Protein AF-A0AAU4EF88-F1 (afdb_monomer_lite)

Radius of gyration: 15.87 Å; chains: 1; bounding box: 43×28×47 Å

Sequence (102 aa):
MSELERMAEERRLRREHTPEAPAGQQWGTCVSVQAAGDRRRRFARVLLASGLVITAYLPLNVAAPAVDAPVLVQTRAIGDKGGDSVAVVNDQKPPGGEIVAS

Foldseek 3Di:
DDPVVVVVVVVVVVVVQAFDAPPQKFKWFFADKDAPDVNQKIWTFTQTLVRDTAIETEDSPDDDDDGRAMWMWHFDPPPDDDDGRYTYTDPDDGPDDRNDRD

Secondary structure (DSSP, 8-state):
--HHHHHHHHHHHHHHHSPPPPTT-EEEEEEEEEEETTTTEEEEEEEETTS-EEEEEEPTTSPPPPTT-EEEEEE---TT--S---EEEE-PPPSSS-----

pLDDT: mean 71.12, std 14.3, range [38.59, 91.0]

Structure (mmCIF, N/CA/C/O backbone):
data_AF-A0AAU4EF88-F1
#
_entry.id   AF-A0AAU4EF88-F1
#
loop_
_atom_site.group_PDB
_atom_site.id
_atom_site.type_symbol
_atom_site.label_atom_id
_atom_site.label_alt_id
_atom_site.label_comp_id
_atom_site.label_asym_id
_atom_site.label_entity_id
_atom_site.label_seq_id
_atom_site.pdbx_PDB_ins_code
_atom_site.Cartn_x
_atom_site.Cartn_y
_atom_site.Cartn_z
_atom_site.occupancy
_atom_site.B_iso_or_equiv
_atom_site.auth_seq_id
_atom_site.auth_comp_id
_atom_site.auth_asym_id
_atom_site.auth_atom_id
_atom_site.pdbx_PDB_model_num
ATOM 1 N N . MET A 1 1 ? -24.777 -2.831 29.796 1.00 57.41 1 MET A N 1
ATOM 2 C CA . MET A 1 1 ? -24.050 -2.123 28.727 1.00 57.41 1 MET A CA 1
ATOM 3 C C . MET A 1 1 ? -25.026 -1.801 27.619 1.00 57.41 1 MET A C 1
ATOM 5 O O . MET A 1 1 ? -25.680 -2.707 27.113 1.00 57.41 1 MET A O 1
ATOM 9 N N . SER A 1 2 ? -25.174 -0.520 27.319 1.00 81.06 2 SER A N 1
ATOM 10 C CA . SER A 1 2 ? -26.003 0.015 26.241 1.00 81.06 2 SER A CA 1
ATOM 11 C C . SER A 1 2 ? -25.309 -0.128 24.878 1.00 81.06 2 SER A C 1
ATOM 13 O O . SER A 1 2 ? -24.087 -0.264 24.802 1.00 81.06 2 SER A O 1
ATOM 15 N N . GLU A 1 3 ? -26.069 -0.075 23.780 1.00 79.12 3 GLU A N 1
ATOM 16 C CA . GLU A 1 3 ? -25.499 -0.102 22.420 1.00 79.12 3 GLU A CA 1
ATOM 17 C C . GLU A 1 3 ? -24.554 1.080 22.152 1.00 79.12 3 GLU A C 1
ATOM 19 O O . GLU A 1 3 ? -23.554 0.926 21.455 1.00 79.12 3 GLU A O 1
ATOM 24 N N . LEU A 1 4 ? -24.821 2.236 22.768 1.00 76.75 4 LEU A N 1
ATOM 25 C CA . LEU A 1 4 ? -23.961 3.421 22.709 1.00 76.75 4 LEU A CA 1
ATOM 26 C C . LEU A 1 4 ? -22.593 3.181 23.354 1.00 76.75 4 LEU A C 1
ATOM 28 O O . LEU A 1 4 ? -21.574 3.562 22.781 1.00 76.75 4 LEU A O 1
ATOM 32 N N . GLU A 1 5 ? -22.560 2.512 24.507 1.00 78.44 5 GLU A N 1
ATOM 33 C CA . GLU A 1 5 ? -21.309 2.122 25.169 1.00 78.44 5 GLU A CA 1
ATOM 34 C C . GLU A 1 5 ? -20.545 1.090 24.333 1.00 78.44 5 GLU A C 1
ATOM 36 O O . GLU A 1 5 ? -19.332 1.205 24.186 1.00 78.44 5 GLU A O 1
ATOM 41 N N . ARG A 1 6 ? -21.245 0.142 23.693 1.00 76.50 6 ARG A N 1
ATOM 42 C CA . ARG A 1 6 ? -20.614 -0.845 22.800 1.00 76.50 6 ARG A CA 1
ATOM 43 C C . ARG A 1 6 ? -19.996 -0.194 21.559 1.00 76.50 6 ARG A C 1
ATOM 45 O O . ARG A 1 6 ? -18.878 -0.534 21.189 1.00 76.50 6 ARG A O 1
ATOM 52 N N . MET A 1 7 ? -20.685 0.773 20.949 1.00 71.69 7 MET A N 1
ATOM 53 C CA . MET A 1 7 ? -20.152 1.537 19.812 1.00 71.69 7 MET A CA 1
ATOM 54 C C . MET A 1 7 ? -18.989 2.452 20.215 1.00 71.69 7 MET A C 1
ATOM 56 O O . MET A 1 7 ? -18.063 2.656 19.428 1.00 71.69 7 MET A O 1
ATOM 60 N N . ALA A 1 8 ? -19.026 3.025 21.420 1.00 74.00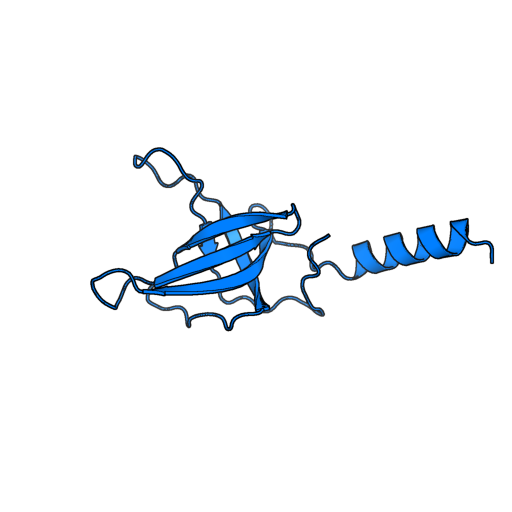 8 ALA A N 1
ATOM 61 C CA . ALA A 1 8 ? -17.923 3.821 21.949 1.00 74.00 8 ALA A CA 1
ATOM 62 C C . ALA A 1 8 ? -16.684 2.952 22.215 1.00 74.00 8 ALA A C 1
ATOM 64 O O . ALA A 1 8 ? -15.586 3.343 21.820 1.00 74.00 8 ALA A O 1
ATOM 65 N N . GLU A 1 9 ? -16.866 1.762 22.790 1.00 71.62 9 GLU A N 1
ATOM 66 C CA . GLU A 1 9 ? -15.787 0.803 23.049 1.00 71.62 9 GLU A CA 1
ATOM 67 C C . GLU A 1 9 ? -15.202 0.252 21.739 1.00 71.62 9 GLU A C 1
ATOM 69 O O . GLU A 1 9 ? -13.986 0.227 21.576 1.00 71.62 9 GLU A O 1
ATOM 74 N N . GLU A 1 10 ? -16.036 -0.074 20.743 1.00 61.50 10 GLU A N 1
ATOM 75 C CA . GLU A 1 10 ? -15.568 -0.470 19.404 1.00 61.50 10 GLU A CA 1
ATOM 76 C C . GLU A 1 10 ? -14.752 0.642 18.725 1.00 61.50 10 GLU A C 1
ATOM 78 O O . GLU A 1 10 ? -13.718 0.370 18.113 1.00 61.50 10 GLU A O 1
ATOM 83 N N . ARG A 1 11 ? -15.169 1.911 18.846 1.00 60.59 11 ARG A N 1
ATOM 84 C CA . ARG A 1 11 ? -14.386 3.054 18.339 1.00 60.59 11 ARG A CA 1
ATOM 85 C C . ARG A 1 11 ? -13.076 3.236 19.101 1.00 60.59 11 ARG A C 1
ATOM 87 O O . ARG A 1 11 ? -12.086 3.641 18.492 1.00 60.59 11 ARG A O 1
ATOM 94 N N . ARG A 1 12 ? -13.065 2.954 20.406 1.00 60.94 12 ARG A N 1
ATOM 95 C CA . ARG A 1 12 ? -11.864 3.038 21.243 1.00 60.94 12 ARG A CA 1
ATOM 96 C C . ARG A 1 12 ? -10.860 1.955 20.868 1.00 60.94 12 ARG A C 1
ATOM 98 O O . ARG A 1 12 ? -9.724 2.289 20.558 1.00 60.94 12 ARG A O 1
ATOM 105 N N . LEU A 1 13 ? -11.309 0.708 20.747 1.00 60.81 13 LEU A N 1
ATOM 106 C CA . LEU A 1 13 ? -10.490 -0.427 20.316 1.00 60.81 13 LEU A CA 1
ATOM 107 C C . LEU A 1 13 ? -9.915 -0.219 18.910 1.00 60.81 13 LEU A C 1
ATOM 109 O O . LEU A 1 13 ? -8.738 -0.472 18.684 1.00 60.81 13 LEU A O 1
ATOM 113 N N . ARG A 1 14 ? -10.698 0.322 17.966 1.00 57.59 14 ARG A N 1
ATOM 114 C CA . ARG A 1 14 ? -10.188 0.662 16.622 1.00 57.59 14 ARG A CA 1
ATOM 115 C C . ARG A 1 14 ? -9.090 1.730 16.658 1.00 57.59 14 ARG A C 1
ATOM 117 O O . ARG A 1 14 ? -8.134 1.637 15.892 1.00 57.59 14 ARG A O 1
ATOM 124 N N . 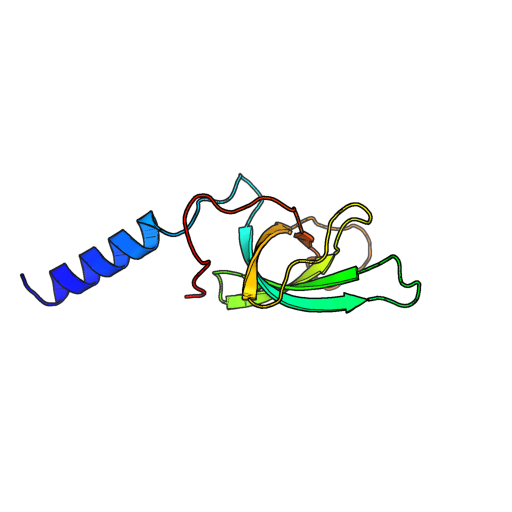ARG A 1 15 ? -9.201 2.728 17.545 1.00 55.03 15 ARG A N 1
ATOM 125 C CA . ARG A 1 15 ? -8.142 3.732 17.753 1.00 55.03 15 ARG A CA 1
ATOM 126 C C . ARG A 1 15 ? -6.910 3.139 18.430 1.00 55.03 15 ARG A C 1
ATOM 128 O O . ARG A 1 15 ? -5.807 3.478 18.031 1.00 55.03 15 ARG A O 1
ATOM 135 N N . GLU A 1 16 ? -7.097 2.258 19.407 1.00 54.09 16 GLU A N 1
ATOM 136 C CA . GLU A 1 16 ? -6.004 1.594 20.129 1.00 54.09 16 GLU A CA 1
ATOM 137 C C . GLU A 1 16 ? -5.237 0.595 19.239 1.00 54.09 16 GLU A C 1
ATOM 139 O O . GLU A 1 16 ? -4.038 0.411 19.422 1.00 54.09 16 GLU A O 1
ATOM 144 N N . HIS A 1 17 ? -5.896 -0.007 18.242 1.00 53.12 17 HIS A N 1
ATOM 145 C CA . HIS A 1 17 ? -5.288 -0.987 17.333 1.00 53.12 17 HIS A CA 1
ATOM 146 C C . HIS A 1 17 ? -4.779 -0.423 16.005 1.00 53.12 17 HIS A C 1
ATOM 148 O O . HIS A 1 17 ? -4.156 -1.163 15.243 1.00 53.12 17 HIS A O 1
ATOM 154 N N . THR A 1 18 ? -5.019 0.855 15.698 1.00 54.16 18 THR A N 1
ATOM 155 C CA . THR A 1 18 ? -4.403 1.458 14.512 1.00 54.16 18 THR A CA 1
ATOM 156 C C . THR A 1 18 ? -2.952 1.773 14.863 1.00 54.16 18 THR A C 1
ATOM 158 O O . THR A 1 18 ? -2.731 2.625 15.725 1.00 54.16 18 THR A O 1
ATOM 161 N N . PRO A 1 19 ? -1.956 1.111 14.246 1.00 61.62 19 PRO A N 1
ATOM 162 C CA . PRO A 1 19 ? -0.566 1.394 14.556 1.00 61.62 19 PRO A CA 1
ATOM 163 C C . PRO A 1 19 ? -0.296 2.878 14.298 1.00 61.62 19 PRO A C 1
ATOM 165 O O . PRO A 1 19 ? -0.642 3.411 13.244 1.00 61.62 19 PRO A O 1
ATOM 168 N N . GLU A 1 20 ? 0.290 3.566 15.273 1.00 64.62 20 GLU A N 1
ATOM 169 C CA . GLU A 1 20 ? 0.637 4.972 15.107 1.00 64.62 20 GLU A CA 1
ATOM 170 C C . GLU A 1 20 ? 1.773 5.069 14.077 1.00 64.62 20 GLU A C 1
ATOM 172 O O . GLU A 1 20 ? 2.759 4.325 14.131 1.00 64.62 20 GLU A O 1
ATOM 177 N N . ALA A 1 21 ? 1.606 5.914 13.061 1.00 65.88 21 ALA A N 1
ATOM 178 C CA . ALA A 1 21 ? 2.639 6.125 12.055 1.00 65.88 21 ALA A CA 1
ATOM 179 C C . ALA A 1 21 ? 3.661 7.152 12.571 1.00 65.88 21 ALA A C 1
ATOM 181 O O . ALA A 1 21 ? 3.264 8.144 13.188 1.00 65.88 21 ALA A O 1
ATOM 182 N N . PRO A 1 22 ? 4.967 6.985 12.291 1.00 73.00 22 PRO A N 1
ATOM 183 C CA . PRO A 1 22 ? 5.954 8.024 12.564 1.00 73.00 22 PRO A CA 1
ATOM 184 C C . PRO A 1 22 ? 5.581 9.353 11.889 1.00 73.00 22 PRO A C 1
ATOM 186 O O . PRO A 1 22 ? 4.970 9.365 10.820 1.00 73.00 22 PRO A O 1
ATOM 189 N N . ALA A 1 23 ? 5.989 10.481 12.478 1.00 72.38 23 ALA A N 1
ATOM 190 C CA . ALA A 1 23 ? 5.661 11.811 11.962 1.00 72.38 23 ALA A CA 1
ATOM 191 C C . ALA A 1 23 ? 6.016 11.968 10.467 1.00 72.38 23 ALA A C 1
ATOM 193 O O . ALA A 1 23 ? 7.139 11.688 10.039 1.00 72.38 23 ALA A O 1
ATOM 194 N N . GLY A 1 24 ? 5.041 12.420 9.671 1.00 74.56 24 GLY A N 1
ATOM 195 C CA . GLY A 1 24 ? 5.176 12.564 8.217 1.00 74.56 24 GLY A CA 1
ATOM 196 C C . GLY A 1 24 ? 5.050 11.257 7.424 1.00 74.56 24 GLY A C 1
ATOM 197 O O . GLY A 1 24 ? 5.332 11.256 6.225 1.00 74.56 24 GLY A O 1
ATOM 198 N N . GLN A 1 25 ? 4.650 10.157 8.065 1.00 82.44 25 GLN A N 1
ATOM 199 C CA . GLN A 1 25 ? 4.365 8.869 7.433 1.00 82.44 25 GLN A CA 1
ATOM 200 C C . GLN A 1 25 ? 2.916 8.460 7.700 1.00 82.44 25 GLN A C 1
ATOM 202 O O . GLN A 1 25 ? 2.262 8.972 8.608 1.00 82.44 25 GLN A O 1
ATOM 207 N N . GLN A 1 26 ? 2.406 7.542 6.891 1.00 82.88 26 GLN A N 1
ATOM 208 C CA . GLN A 1 26 ? 1.050 7.033 7.003 1.00 82.88 26 GLN A CA 1
ATOM 209 C C . GLN A 1 26 ? 1.036 5.535 6.715 1.00 82.88 26 GLN A C 1
ATOM 211 O O . GLN A 1 26 ? 1.716 5.052 5.815 1.00 82.88 26 GLN A O 1
ATOM 216 N N . TRP A 1 27 ? 0.250 4.796 7.485 1.00 84.38 27 TRP A N 1
ATOM 217 C CA . TRP A 1 27 ? -0.019 3.387 7.236 1.00 84.38 27 TRP A CA 1
ATOM 218 C C . TRP A 1 27 ? -1.055 3.227 6.114 1.00 84.38 27 TRP A C 1
ATOM 220 O O . TRP A 1 27 ? -2.030 3.982 6.029 1.00 84.38 27 TRP A O 1
ATOM 230 N N . GLY A 1 28 ? -0.851 2.236 5.252 1.00 87.31 28 GLY A N 1
ATOM 231 C CA . GLY A 1 28 ? -1.816 1.822 4.242 1.00 87.31 28 GLY A CA 1
ATOM 232 C C . GLY A 1 28 ? -1.682 0.347 3.884 1.00 87.31 28 GLY A C 1
ATOM 233 O O . GLY A 1 28 ? -0.766 -0.333 4.335 1.00 87.31 28 GLY A O 1
ATOM 234 N N . THR A 1 29 ? -2.588 -0.147 3.056 1.00 88.50 29 THR A N 1
ATOM 235 C CA . THR A 1 29 ? -2.641 -1.546 2.627 1.00 88.50 29 THR A CA 1
ATOM 236 C C . THR A 1 29 ? -2.197 -1.651 1.175 1.00 88.50 29 THR A C 1
ATOM 238 O O . THR A 1 29 ? -2.679 -0.910 0.314 1.00 88.50 29 THR A O 1
ATOM 241 N N . CYS A 1 30 ? -1.251 -2.541 0.882 1.00 89.19 30 CYS A N 1
ATOM 242 C CA . CYS A 1 30 ? -0.787 -2.762 -0.483 1.00 89.19 30 CYS A CA 1
ATOM 243 C C . CYS A 1 30 ? -1.877 -3.452 -1.312 1.00 89.19 30 CYS A C 1
ATOM 245 O O . CYS A 1 30 ? -2.278 -4.567 -1.014 1.00 89.19 30 CYS A O 1
ATOM 247 N N . VAL A 1 31 ? -2.329 -2.812 -2.385 1.00 91.00 31 VAL A N 1
ATOM 248 C CA . VAL A 1 31 ? -3.383 -3.336 -3.269 1.00 91.00 31 VAL A CA 1
ATOM 249 C C . VAL A 1 31 ? -2.785 -4.046 -4.484 1.00 91.00 31 VAL A C 1
ATOM 251 O O . VAL A 1 31 ? -3.334 -5.018 -4.989 1.00 91.00 31 VAL A O 1
ATOM 254 N N . SER A 1 32 ? -1.659 -3.555 -5.002 1.00 89.94 32 SER A N 1
ATOM 255 C CA . SER A 1 32 ? -0.946 -4.203 -6.111 1.00 89.94 32 SER A CA 1
ATOM 256 C C . SER A 1 32 ? 0.489 -3.708 -6.209 1.00 89.94 32 SER A C 1
ATOM 258 O O . SER A 1 32 ? 0.791 -2.597 -5.775 1.00 89.94 32 SER A O 1
ATOM 260 N N . VAL A 1 33 ? 1.361 -4.509 -6.826 1.00 88.69 33 VAL A N 1
ATOM 261 C CA . VAL A 1 33 ? 2.738 -4.124 -7.157 1.00 88.69 33 VAL A CA 1
ATOM 262 C C . VAL A 1 33 ? 2.961 -4.296 -8.653 1.00 88.69 33 VAL A C 1
ATOM 264 O O . VAL A 1 33 ? 2.676 -5.348 -9.221 1.00 88.69 33 VAL A O 1
ATOM 267 N N . GLN A 1 34 ? 3.486 -3.258 -9.292 1.00 85.94 34 GLN A N 1
ATOM 268 C CA . GLN A 1 34 ? 3.751 -3.213 -10.723 1.00 85.94 34 GLN A CA 1
ATOM 269 C C . GLN A 1 34 ? 5.223 -2.866 -10.970 1.00 85.94 34 GLN A C 1
ATOM 271 O O . GLN A 1 34 ? 5.836 -2.087 -10.239 1.00 85.94 34 GLN A O 1
ATOM 276 N N . ALA A 1 35 ? 5.813 -3.468 -12.002 1.00 80.69 35 ALA A N 1
ATOM 277 C CA . ALA A 1 35 ? 7.159 -3.136 -12.457 1.00 80.69 35 ALA A CA 1
ATOM 278 C C . ALA A 1 35 ? 7.081 -2.128 -13.612 1.00 80.69 35 ALA A C 1
ATOM 280 O O . ALA A 1 35 ? 6.331 -2.330 -14.565 1.00 80.69 35 ALA A O 1
ATOM 281 N N . ALA A 1 36 ? 7.871 -1.057 -13.552 1.00 70.94 36 ALA A N 1
ATOM 282 C CA . ALA A 1 36 ? 8.025 -0.123 -14.661 1.00 70.94 36 ALA A CA 1
ATOM 283 C C . ALA A 1 36 ? 9.169 -0.603 -15.555 1.00 70.94 36 ALA A C 1
ATOM 285 O O . ALA A 1 36 ? 10.293 -0.699 -15.073 1.00 70.94 36 ALA A O 1
ATOM 286 N N . GLY A 1 37 ? 8.881 -0.858 -16.837 1.00 65.06 37 GLY A N 1
ATOM 287 C CA . GLY A 1 37 ? 9.809 -0.894 -17.983 1.00 65.06 37 GLY A CA 1
ATOM 288 C C . GLY A 1 37 ? 11.168 -1.595 -17.813 1.00 65.06 37 GLY A C 1
ATOM 289 O O . GLY A 1 37 ? 11.403 -2.632 -18.424 1.00 65.06 37 GLY A O 1
ATOM 290 N N . ASP A 1 38 ? 12.078 -1.030 -17.013 1.00 66.50 38 ASP A N 1
ATOM 291 C CA . ASP A 1 38 ? 13.463 -1.493 -16.827 1.00 66.50 38 ASP A CA 1
ATOM 292 C C . ASP A 1 38 ? 13.639 -2.651 -15.816 1.00 66.50 38 ASP A C 1
ATOM 294 O O . ASP A 1 38 ? 14.767 -3.039 -15.513 1.00 66.50 38 ASP A O 1
ATOM 298 N N . ARG A 1 39 ? 12.540 -3.228 -15.301 1.00 61.25 39 ARG A N 1
ATOM 299 C CA . ARG A 1 39 ? 12.481 -4.301 -14.274 1.00 61.25 39 ARG A CA 1
ATOM 300 C C . ARG A 1 39 ? 13.103 -3.957 -12.912 1.00 61.25 39 ARG A C 1
ATOM 302 O O . ARG A 1 39 ? 12.890 -4.708 -11.957 1.00 61.25 39 ARG A O 1
ATOM 309 N N . ARG A 1 40 ? 13.838 -2.851 -12.780 1.00 67.00 40 ARG A N 1
ATOM 310 C CA . ARG A 1 40 ? 14.443 -2.408 -11.516 1.00 67.00 40 ARG A CA 1
ATOM 311 C C . ARG A 1 40 ? 13.493 -1.502 -10.755 1.00 67.00 40 ARG A C 1
ATOM 313 O O . ARG A 1 40 ? 13.377 -1.629 -9.541 1.00 67.00 40 ARG A O 1
ATOM 320 N N . ARG A 1 41 ? 12.767 -0.633 -11.456 1.00 70.62 41 ARG A N 1
ATOM 321 C CA . ARG A 1 41 ? 11.781 0.260 -10.833 1.00 70.62 41 ARG A CA 1
ATOM 322 C C . ARG A 1 41 ? 10.461 -0.470 -10.599 1.00 70.62 41 ARG A C 1
ATOM 324 O O . ARG A 1 41 ? 9.852 -0.978 -11.538 1.00 70.62 41 ARG A O 1
ATOM 331 N N . ARG A 1 42 ? 9.999 -0.499 -9.351 1.00 81.00 42 ARG A N 1
ATOM 332 C CA . ARG A 1 42 ? 8.690 -1.042 -8.966 1.00 81.00 42 ARG A CA 1
ATOM 333 C C . ARG A 1 42 ? 7.882 0.028 -8.246 1.00 81.00 42 ARG A C 1
ATOM 335 O O . ARG A 1 42 ? 8.446 0.903 -7.590 1.00 81.00 42 ARG A O 1
ATOM 342 N N . PHE A 1 43 ? 6.570 -0.048 -8.377 1.00 86.69 43 PHE A N 1
ATOM 343 C CA . PHE A 1 43 ? 5.629 0.835 -7.708 1.00 86.69 43 PHE A CA 1
ATOM 344 C C . PHE A 1 43 ? 4.475 0.009 -7.139 1.00 86.69 43 PHE A C 1
ATOM 346 O O . PHE A 1 43 ? 4.037 -0.960 -7.756 1.00 86.69 43 PHE A O 1
ATOM 353 N N . ALA A 1 44 ? 4.022 0.364 -5.942 1.00 88.38 44 ALA A N 1
ATOM 354 C CA . ALA A 1 44 ? 2.874 -0.231 -5.283 1.00 88.38 44 ALA A CA 1
ATOM 355 C C . ALA A 1 44 ? 1.697 0.740 -5.313 1.00 88.38 44 ALA A C 1
ATOM 357 O O . ALA A 1 44 ? 1.858 1.947 -5.132 1.00 88.38 44 ALA A O 1
ATOM 358 N N . ARG A 1 45 ? 0.498 0.202 -5.505 1.00 90.31 45 ARG A N 1
ATOM 359 C CA . ARG A 1 45 ? -0.751 0.904 -5.209 1.00 90.31 45 ARG A CA 1
ATOM 360 C C . ARG A 1 45 ? -1.066 0.665 -3.743 1.00 90.31 45 ARG A C 1
ATOM 362 O O . ARG A 1 45 ? -1.105 -0.488 -3.322 1.00 90.31 45 ARG A O 1
ATOM 369 N N . VAL A 1 46 ? -1.286 1.730 -2.983 1.00 88.12 46 VAL A N 1
ATOM 370 C CA . VAL A 1 46 ? -1.510 1.646 -1.536 1.00 88.12 46 VAL A CA 1
ATOM 371 C C . VAL A 1 46 ? -2.820 2.331 -1.183 1.00 88.12 46 VAL A C 1
ATOM 373 O O . VAL A 1 46 ? -3.007 3.498 -1.521 1.00 88.12 46 VAL A O 1
ATOM 376 N N . LEU A 1 47 ? -3.710 1.605 -0.507 1.00 87.75 47 LEU A N 1
ATOM 377 C CA . LEU A 1 47 ? -4.930 2.136 0.088 1.00 87.75 47 LEU A CA 1
ATOM 378 C C . LEU A 1 47 ? -4.600 2.706 1.467 1.00 87.75 47 LEU A C 1
ATOM 380 O O . LEU A 1 47 ? -4.256 1.968 2.386 1.00 87.75 47 LEU A O 1
ATOM 384 N N . LEU A 1 48 ? -4.681 4.019 1.612 1.00 84.50 48 LEU A N 1
ATOM 385 C CA . LEU A 1 48 ? -4.472 4.692 2.888 1.00 84.50 48 LEU A CA 1
ATOM 386 C C . LEU A 1 48 ? -5.692 4.531 3.796 1.00 84.50 48 LEU A C 1
ATOM 388 O O . LEU A 1 48 ? -6.814 4.379 3.316 1.00 84.50 48 LEU A O 1
ATOM 392 N N . ALA A 1 49 ? -5.496 4.688 5.108 1.00 76.50 49 ALA A N 1
ATOM 393 C CA . ALA A 1 49 ? -6.598 4.715 6.079 1.00 76.50 49 ALA A CA 1
ATOM 394 C C . ALA A 1 49 ? -7.657 5.804 5.789 1.00 76.50 49 ALA A C 1
ATOM 396 O O . ALA A 1 49 ? -8.792 5.695 6.236 1.00 76.50 49 ALA A O 1
ATOM 397 N N . SER A 1 50 ? -7.304 6.842 5.021 1.00 73.94 50 SER A N 1
ATOM 398 C CA . SER A 1 50 ? -8.238 7.874 4.555 1.00 73.94 50 SER A CA 1
ATOM 399 C C . SER A 1 50 ? -9.161 7.424 3.412 1.00 73.94 50 SER A C 1
ATOM 401 O O . SER A 1 50 ? -9.978 8.219 2.957 1.00 73.94 50 SER A O 1
ATOM 403 N N . GLY A 1 51 ? -9.000 6.202 2.894 1.00 79.69 51 GLY A N 1
ATOM 404 C CA . GLY A 1 51 ? -9.717 5.695 1.719 1.00 79.69 51 GLY A CA 1
ATOM 405 C C . GLY A 1 51 ? -9.096 6.105 0.377 1.00 79.69 51 GLY A C 1
ATOM 406 O O . GLY A 1 51 ? -9.563 5.683 -0.680 1.00 79.69 51 GLY A O 1
ATOM 407 N N . LEU A 1 52 ? -8.026 6.907 0.385 1.00 82.56 52 LEU A N 1
ATOM 408 C CA . LEU A 1 52 ? -7.316 7.308 -0.831 1.00 82.56 52 LEU A CA 1
ATOM 409 C C . LEU A 1 52 ? -6.384 6.197 -1.315 1.00 82.56 52 LEU A C 1
ATOM 411 O O . LEU A 1 52 ? -5.606 5.651 -0.534 1.00 82.56 52 LEU A O 1
ATOM 415 N N . VAL A 1 53 ? -6.400 5.920 -2.621 1.00 86.81 53 VAL A N 1
ATOM 416 C CA . VAL A 1 53 ? -5.429 5.012 -3.243 1.00 86.81 53 VAL A CA 1
ATOM 417 C C . VAL A 1 53 ? -4.330 5.814 -3.924 1.00 86.81 53 VAL A C 1
ATOM 419 O O . VAL A 1 53 ? -4.573 6.479 -4.933 1.00 86.81 53 VAL A O 1
ATOM 422 N N . ILE A 1 54 ? -3.112 5.700 -3.407 1.00 85.69 54 ILE A N 1
ATOM 423 C CA . ILE A 1 54 ? -1.935 6.393 -3.932 1.00 85.69 54 ILE A CA 1
ATOM 424 C C . ILE A 1 54 ? -1.009 5.440 -4.688 1.00 85.69 54 ILE A C 1
ATOM 426 O O . ILE A 1 54 ? -1.053 4.220 -4.509 1.00 85.69 54 ILE A O 1
ATOM 430 N N . THR A 1 55 ? -0.140 6.007 -5.521 1.00 87.25 55 THR A N 1
ATOM 431 C CA . THR A 1 55 ? 0.969 5.280 -6.142 1.00 87.25 55 THR A CA 1
ATOM 432 C C . THR A 1 55 ? 2.246 5.584 -5.367 1.00 87.25 55 THR A C 1
ATOM 434 O O . THR A 1 55 ? 2.656 6.740 -5.253 1.00 87.25 55 THR A O 1
ATOM 437 N N . ALA A 1 56 ? 2.876 4.545 -4.829 1.00 85.44 56 ALA A N 1
ATOM 438 C CA . ALA A 1 56 ? 4.095 4.647 -4.047 1.00 85.44 56 ALA A CA 1
ATOM 439 C C . ALA A 1 56 ? 5.258 3.951 -4.765 1.00 85.44 56 ALA A C 1
ATOM 441 O O . ALA A 1 56 ? 5.126 2.811 -5.2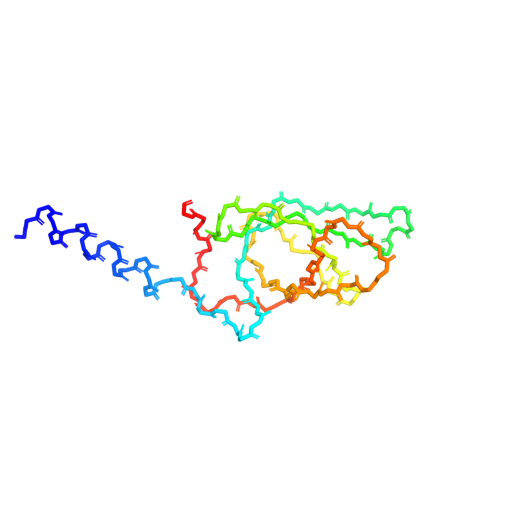08 1.00 85.44 56 ALA A O 1
ATOM 442 N N . TYR A 1 57 ? 6.410 4.610 -4.882 1.00 84.62 57 TYR A N 1
ATOM 443 C CA . TYR A 1 57 ? 7.613 3.964 -5.409 1.00 84.62 57 TYR A CA 1
ATOM 444 C C . TYR A 1 57 ? 8.254 3.073 -4.353 1.00 84.62 57 TYR A C 1
ATOM 446 O O . TYR A 1 57 ? 8.336 3.425 -3.172 1.00 84.62 57 TYR A O 1
ATOM 454 N N . LEU A 1 58 ? 8.769 1.937 -4.814 1.00 82.56 58 LEU A N 1
ATOM 455 C CA . LEU A 1 58 ? 9.600 1.060 -4.007 1.00 82.56 58 LEU A CA 1
ATOM 456 C C . LEU A 1 58 ? 11.069 1.422 -4.249 1.00 82.56 58 LEU A C 1
ATOM 458 O O . LEU A 1 58 ? 11.509 1.427 -5.407 1.00 82.56 58 LEU A O 1
ATOM 462 N N . PRO A 1 59 ? 11.849 1.699 -3.192 1.00 77.31 59 PRO A N 1
ATOM 463 C CA . PRO A 1 59 ? 13.297 1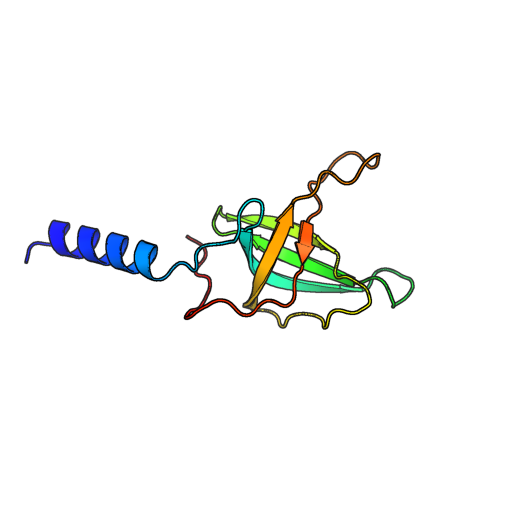.801 -3.306 1.00 77.31 59 PRO A CA 1
ATOM 464 C C . PRO A 1 59 ? 13.901 0.513 -3.885 1.00 77.31 59 PRO A C 1
ATOM 466 O O . PRO A 1 59 ? 13.416 -0.584 -3.621 1.00 77.31 59 PRO A O 1
ATOM 469 N N . LEU A 1 60 ? 15.003 0.632 -4.632 1.00 75.12 60 LEU A N 1
ATOM 470 C CA . LEU A 1 60 ? 15.654 -0.510 -5.299 1.00 75.12 60 LEU A CA 1
ATOM 471 C C . LEU A 1 60 ? 16.096 -1.627 -4.340 1.00 75.12 60 LEU A C 1
ATOM 473 O O . LEU A 1 60 ? 16.192 -2.780 -4.749 1.00 75.12 60 LEU A O 1
ATOM 477 N N . ASN A 1 61 ? 16.355 -1.278 -3.080 1.00 74.06 61 ASN A N 1
ATOM 478 C CA . ASN A 1 61 ? 16.863 -2.192 -2.059 1.00 74.06 61 ASN A CA 1
ATOM 479 C C . ASN A 1 61 ? 15.749 -2.806 -1.196 1.00 74.06 61 ASN A C 1
ATOM 481 O O . ASN A 1 61 ? 16.049 -3.545 -0.265 1.00 74.06 61 ASN A O 1
ATOM 485 N N . VAL A 1 62 ? 14.482 -2.485 -1.475 1.00 74.19 62 VAL A N 1
ATOM 486 C CA . VAL A 1 62 ? 13.332 -2.924 -0.678 1.00 74.19 62 VAL A CA 1
ATOM 487 C C . VAL A 1 62 ? 12.585 -4.032 -1.415 1.00 74.19 62 VAL A C 1
ATOM 489 O O . VAL A 1 62 ? 12.324 -3.949 -2.619 1.00 74.19 62 VAL A O 1
ATOM 492 N N . ALA A 1 63 ? 12.241 -5.093 -0.685 1.00 79.00 63 ALA A N 1
ATOM 493 C CA . ALA A 1 63 ? 11.408 -6.163 -1.213 1.00 79.00 63 ALA A CA 1
ATOM 494 C C . ALA A 1 63 ? 9.999 -5.640 -1.532 1.00 79.00 63 ALA A C 1
ATOM 496 O O . ALA A 1 63 ? 9.463 -4.776 -0.842 1.00 79.00 63 ALA A O 1
ATOM 497 N N . ALA A 1 64 ? 9.383 -6.178 -2.585 1.00 82.69 64 ALA A N 1
ATOM 498 C CA . ALA A 1 64 ? 7.999 -5.845 -2.884 1.00 82.69 64 ALA A CA 1
ATOM 499 C C . ALA A 1 64 ? 7.081 -6.371 -1.769 1.00 82.69 64 ALA A C 1
ATOM 501 O O . ALA A 1 64 ? 7.187 -7.554 -1.439 1.00 82.69 64 ALA A O 1
ATOM 502 N N . PRO A 1 65 ? 6.190 -5.535 -1.208 1.00 85.00 65 PRO A N 1
ATOM 503 C CA . PRO A 1 65 ? 5.205 -6.007 -0.252 1.00 85.00 65 PRO A CA 1
ATOM 504 C C . PRO A 1 65 ? 4.227 -6.957 -0.949 1.00 85.00 65 PRO A C 1
ATOM 506 O O . PRO A 1 65 ? 3.964 -6.835 -2.149 1.00 85.00 65 PRO A O 1
ATOM 509 N N . ALA A 1 66 ? 3.686 -7.910 -0.192 1.00 85.44 66 ALA A N 1
ATOM 510 C CA . ALA A 1 66 ? 2.592 -8.738 -0.678 1.00 85.44 66 ALA A CA 1
ATOM 511 C C . ALA A 1 66 ? 1.315 -7.896 -0.842 1.00 85.44 66 ALA A C 1
ATOM 513 O O . ALA A 1 66 ? 1.166 -6.836 -0.232 1.00 85.44 66 ALA A O 1
ATOM 514 N N . VAL A 1 67 ? 0.390 -8.367 -1.676 1.00 87.25 67 VAL A N 1
ATOM 515 C CA . VAL A 1 67 ? -0.968 -7.808 -1.727 1.00 87.25 67 VAL A CA 1
ATOM 516 C C . VAL A 1 67 ? -1.647 -8.046 -0.375 1.00 87.25 67 VAL A C 1
ATOM 518 O O . VAL A 1 67 ? -1.362 -9.043 0.286 1.00 87.25 67 VAL A O 1
ATOM 521 N N . ASP A 1 68 ? -2.456 -7.084 0.054 1.00 86.50 68 ASP A N 1
ATOM 522 C CA . ASP A 1 68 ? -3.123 -6.987 1.357 1.00 86.50 68 ASP A CA 1
ATOM 523 C C . ASP A 1 68 ? -2.178 -6.834 2.560 1.00 86.50 68 ASP A C 1
ATOM 525 O O . ASP A 1 68 ? -2.621 -6.708 3.701 1.00 86.50 68 ASP A O 1
ATOM 529 N N . ALA A 1 69 ? -0.863 -6.762 2.324 1.00 83.81 69 ALA A N 1
ATOM 530 C CA . ALA A 1 69 ? 0.093 -6.523 3.391 1.00 83.81 69 ALA A CA 1
ATOM 531 C C . ALA A 1 69 ? 0.057 -5.059 3.857 1.00 83.81 69 ALA A C 1
ATOM 533 O O . ALA A 1 69 ? -0.058 -4.139 3.032 1.00 83.81 69 ALA A O 1
ATOM 534 N N . PRO A 1 70 ? 0.232 -4.823 5.167 1.00 84.12 70 PRO A N 1
ATOM 535 C CA . PRO A 1 70 ? 0.376 -3.482 5.691 1.00 84.12 70 PRO A CA 1
ATOM 536 C C . PRO A 1 70 ? 1.705 -2.858 5.255 1.00 84.12 70 PRO A C 1
ATOM 538 O O . PRO A 1 70 ? 2.753 -3.504 5.304 1.00 84.12 70 PRO A O 1
ATOM 541 N N . VAL A 1 71 ? 1.668 -1.591 4.849 1.00 84.75 71 VAL A N 1
ATOM 542 C CA . VAL A 1 71 ? 2.832 -0.837 4.376 1.00 84.75 71 VAL A CA 1
ATOM 543 C C . VAL A 1 71 ? 2.869 0.558 4.979 1.00 84.75 71 VAL A C 1
ATOM 545 O O . VAL A 1 71 ? 1.845 1.231 5.110 1.00 84.75 71 VAL A O 1
ATOM 548 N N . LEU A 1 72 ? 4.072 1.010 5.319 1.00 86.12 72 LEU A N 1
ATOM 549 C CA . LEU A 1 72 ? 4.301 2.373 5.768 1.00 86.12 72 LEU A CA 1
ATOM 550 C C . LEU A 1 72 ? 4.724 3.225 4.578 1.00 86.12 72 LEU A C 1
ATOM 552 O O . LEU A 1 72 ? 5.693 2.904 3.883 1.00 86.12 72 LEU A O 1
ATOM 556 N N . VAL A 1 73 ? 3.994 4.307 4.336 1.00 85.12 73 VAL A N 1
ATOM 557 C CA . VAL A 1 73 ? 4.265 5.227 3.238 1.00 85.12 73 VAL A CA 1
ATOM 558 C C . VAL A 1 73 ? 4.688 6.591 3.759 1.00 85.12 73 VAL A C 1
ATOM 560 O O . VAL A 1 73 ? 4.107 7.130 4.696 1.00 85.12 73 VAL A O 1
ATOM 563 N N . GLN A 1 74 ? 5.696 7.181 3.124 1.00 83.69 74 GLN A N 1
ATOM 564 C CA . GLN A 1 74 ? 6.068 8.573 3.350 1.00 83.69 74 GLN A CA 1
ATOM 565 C C . GLN A 1 74 ? 5.703 9.398 2.121 1.00 83.69 74 GLN A C 1
ATOM 567 O O . GLN A 1 74 ? 6.321 9.235 1.066 1.00 83.69 74 GLN A O 1
ATOM 572 N N . THR A 1 75 ? 4.735 10.303 2.253 1.00 74.12 75 THR A N 1
ATOM 573 C CA . THR A 1 75 ? 4.395 11.254 1.191 1.00 74.12 75 THR A CA 1
ATOM 574 C C . THR A 1 75 ? 5.495 12.305 1.111 1.00 74.12 75 THR A C 1
ATOM 576 O O . THR A 1 75 ? 5.703 13.070 2.053 1.00 74.12 75 THR A O 1
ATOM 579 N N . ARG A 1 76 ? 6.223 12.347 -0.006 1.00 65.88 76 ARG A N 1
ATOM 580 C CA . ARG A 1 76 ? 7.174 13.426 -0.290 1.00 65.88 76 ARG A CA 1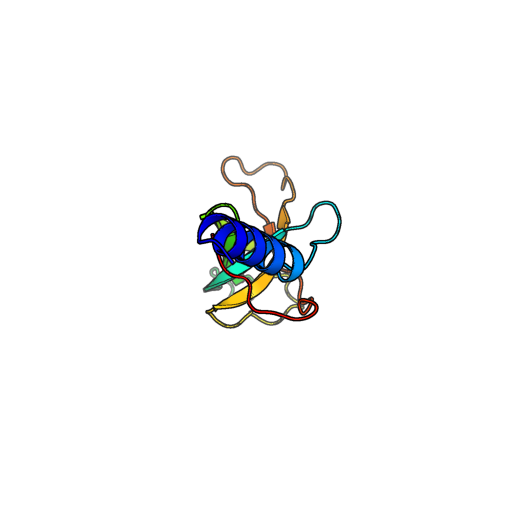
ATOM 581 C C . ARG A 1 76 ? 6.677 14.192 -1.502 1.00 65.88 76 ARG A C 1
ATOM 583 O O . ARG A 1 76 ? 6.252 13.591 -2.483 1.00 65.88 76 ARG A O 1
ATOM 590 N N . ALA A 1 77 ? 6.779 15.517 -1.462 1.00 52.00 77 ALA A N 1
ATOM 591 C CA . ALA A 1 77 ? 6.705 16.308 -2.680 1.00 52.00 77 ALA A CA 1
ATOM 592 C C . ALA A 1 77 ? 7.933 15.947 -3.527 1.00 52.00 77 ALA A C 1
ATOM 594 O O . ALA A 1 77 ? 9.041 16.412 -3.262 1.00 52.00 77 ALA A O 1
ATOM 595 N N . ILE A 1 78 ? 7.770 15.041 -4.490 1.00 48.91 78 ILE A N 1
ATOM 596 C CA . ILE A 1 78 ? 8.814 14.793 -5.479 1.00 48.91 78 ILE A CA 1
ATOM 597 C C . ILE A 1 78 ? 8.760 15.965 -6.454 1.00 48.91 78 ILE A C 1
ATOM 599 O O . ILE A 1 78 ? 7.754 16.171 -7.127 1.00 48.91 78 ILE A O 1
ATOM 603 N N . GLY A 1 79 ? 9.829 16.761 -6.478 1.00 44.72 79 GLY A N 1
ATOM 604 C CA . GLY A 1 79 ? 9.946 17.913 -7.362 1.00 44.72 79 GLY A CA 1
ATOM 605 C C . GLY A 1 79 ? 9.722 17.567 -8.840 1.00 44.72 79 GLY A C 1
ATOM 606 O O . GLY A 1 79 ? 10.094 16.495 -9.317 1.00 44.72 79 GLY A O 1
ATOM 607 N N . ASP A 1 80 ? 9.124 18.535 -9.533 1.00 38.59 80 ASP A N 1
ATOM 608 C CA . ASP A 1 80 ? 9.078 18.743 -10.987 1.00 38.59 80 ASP A CA 1
ATOM 609 C C . ASP A 1 80 ? 8.380 17.731 -11.906 1.00 38.59 80 ASP A C 1
ATOM 611 O O . ASP A 1 80 ? 8.436 17.873 -13.129 1.00 38.59 80 ASP A O 1
ATOM 615 N N . LYS A 1 81 ? 7.611 16.775 -11.379 1.00 40.16 81 LYS A N 1
ATOM 616 C CA . LYS A 1 81 ? 6.583 16.106 -12.195 1.00 40.16 81 LYS A CA 1
ATOM 617 C C . LYS A 1 81 ? 5.214 16.309 -11.576 1.00 40.16 81 LYS A C 1
ATOM 619 O O . LYS A 1 81 ? 4.834 15.626 -10.633 1.00 40.16 81 LYS A O 1
ATOM 624 N N . GLY A 1 82 ? 4.516 17.311 -12.108 1.00 39.25 82 GLY A N 1
ATOM 625 C CA . GLY A 1 82 ? 3.170 17.680 -11.703 1.00 39.25 82 GLY A CA 1
ATOM 626 C C . GLY A 1 82 ? 2.204 16.499 -11.725 1.00 39.25 82 GLY A C 1
ATOM 627 O O . GLY A 1 82 ? 2.265 15.642 -12.605 1.00 39.25 82 GLY A O 1
ATOM 628 N N . GLY A 1 83 ? 1.301 16.500 -10.749 1.00 43.72 83 GLY A N 1
ATOM 629 C CA . GLY A 1 83 ? 0.090 15.688 -10.756 1.00 43.72 83 GLY A CA 1
ATOM 630 C C . GLY A 1 83 ? -0.140 14.949 -9.454 1.00 43.72 83 GLY A C 1
ATOM 631 O O . GLY A 1 83 ? -1.083 15.263 -8.738 1.00 43.72 83 GLY A O 1
ATOM 632 N N . ASP A 1 84 ? 0.738 14.010 -9.117 1.00 51.94 84 ASP A N 1
ATOM 633 C CA . ASP A 1 84 ? 0.403 12.995 -8.125 1.00 51.94 84 ASP A CA 1
ATOM 634 C C . ASP A 1 84 ? 1.367 13.026 -6.944 1.00 51.94 84 ASP A C 1
ATOM 636 O O . ASP A 1 84 ? 2.588 13.004 -7.097 1.00 51.94 84 ASP A O 1
ATOM 640 N N . SER A 1 85 ? 0.810 13.071 -5.734 1.00 55.19 85 SER A N 1
ATOM 641 C CA . SER A 1 85 ? 1.572 12.890 -4.502 1.00 55.19 85 SER A CA 1
ATOM 642 C C . SER A 1 85 ? 2.147 11.480 -4.488 1.00 55.19 85 SER A C 1
ATOM 644 O O . SER A 1 85 ? 1.452 10.499 -4.231 1.00 55.19 85 SER A O 1
ATOM 646 N N . VAL A 1 86 ? 3.426 11.381 -4.816 1.00 60.16 86 VAL A N 1
ATOM 647 C CA . VAL A 1 86 ? 4.145 10.120 -4.825 1.00 60.16 86 VAL A CA 1
ATOM 648 C C . VAL A 1 86 ? 4.658 9.828 -3.418 1.00 60.16 86 VAL A C 1
ATOM 650 O O . VAL A 1 86 ? 5.352 10.649 -2.815 1.00 60.16 86 VAL A O 1
ATOM 653 N N . ALA A 1 87 ? 4.374 8.630 -2.911 1.00 69.69 87 ALA A N 1
ATOM 654 C CA . ALA A 1 87 ? 4.931 8.179 -1.641 1.00 69.69 87 ALA A CA 1
ATOM 655 C C . ALA A 1 87 ? 6.084 7.184 -1.817 1.00 69.69 87 ALA A C 1
ATOM 657 O O . ALA A 1 87 ? 6.233 6.553 -2.862 1.00 69.69 87 ALA A O 1
ATOM 658 N N . VAL A 1 88 ? 6.912 7.039 -0.787 1.00 74.69 88 VAL A N 1
ATOM 659 C CA . VAL A 1 88 ? 7.955 6.007 -0.715 1.00 74.69 88 VAL A CA 1
ATOM 660 C C . VAL A 1 88 ? 7.504 4.930 0.261 1.00 74.69 88 VAL A C 1
ATOM 662 O O . VAL A 1 88 ? 7.134 5.258 1.388 1.00 74.69 88 VAL A O 1
ATOM 665 N N . VAL A 1 89 ? 7.531 3.666 -0.170 1.00 76.81 89 VAL A N 1
ATOM 666 C CA . VAL A 1 89 ? 7.242 2.515 0.702 1.00 76.81 89 VAL A CA 1
ATOM 667 C C . VAL A 1 89 ? 8.476 2.184 1.540 1.00 76.81 89 VAL A C 1
ATOM 669 O O . VAL A 1 89 ? 9.567 2.017 0.989 1.00 76.81 89 VAL A O 1
ATOM 672 N N . ASN A 1 90 ? 8.291 2.069 2.853 1.00 70.81 90 ASN A N 1
ATOM 673 C CA . ASN A 1 90 ? 9.299 1.591 3.796 1.00 70.81 90 ASN A CA 1
ATOM 674 C C . ASN A 1 90 ? 8.965 0.157 4.244 1.00 70.81 90 ASN A C 1
ATOM 676 O O . ASN A 1 90 ? 7.791 -0.199 4.348 1.00 70.81 90 ASN A O 1
ATOM 680 N N . ASP A 1 91 ? 9.976 -0.660 4.532 1.00 66.19 91 ASP A N 1
ATOM 681 C CA . ASP A 1 91 ? 9.832 -2.076 4.908 1.00 66.19 91 ASP A CA 1
ATOM 682 C C . ASP A 1 91 ? 9.552 -2.292 6.406 1.00 66.19 91 ASP A C 1
ATOM 684 O O . ASP A 1 91 ? 9.741 -3.382 6.950 1.00 66.19 91 ASP A O 1
ATOM 688 N N . GLN A 1 92 ? 9.062 -1.259 7.091 1.00 64.94 92 GLN A N 1
ATOM 689 C CA . GLN A 1 92 ? 8.746 -1.349 8.509 1.00 64.94 92 GLN A CA 1
ATOM 690 C C . GLN A 1 92 ? 7.508 -2.213 8.746 1.00 64.94 92 GLN A C 1
ATOM 692 O O . GLN A 1 92 ? 6.439 -1.989 8.179 1.00 64.94 92 GLN A O 1
ATOM 697 N N . LYS A 1 93 ? 7.650 -3.188 9.647 1.00 60.22 93 LYS A N 1
ATOM 698 C CA . LYS A 1 93 ? 6.537 -4.002 10.131 1.00 60.22 93 LYS A CA 1
ATOM 699 C C . LYS A 1 93 ? 5.694 -3.173 11.110 1.00 60.22 93 LYS A C 1
ATOM 701 O O . LYS A 1 93 ? 6.276 -2.588 12.027 1.00 60.22 93 LYS A O 1
ATOM 706 N N . PRO A 1 94 ? 4.357 -3.126 10.970 1.00 58.44 94 PRO A N 1
ATOM 707 C CA . PRO A 1 94 ? 3.527 -2.429 11.940 1.00 58.44 94 PRO A CA 1
ATOM 708 C C . PRO A 1 94 ? 3.633 -3.090 13.319 1.00 58.44 94 PRO A C 1
ATOM 710 O O . PRO A 1 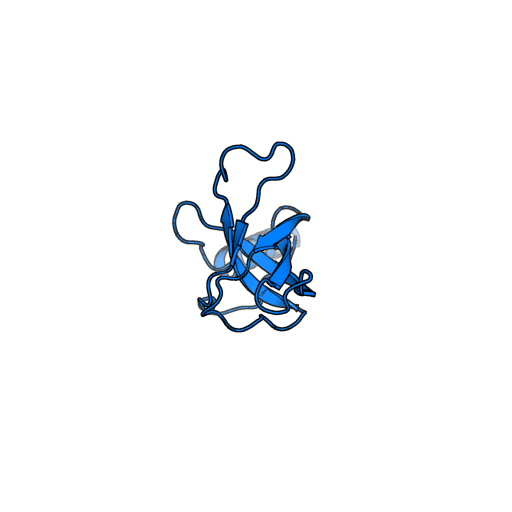94 ? 3.666 -4.325 13.413 1.00 58.44 94 PRO A O 1
ATOM 713 N N . PRO A 1 95 ? 3.659 -2.300 14.403 1.00 54.47 95 PRO A N 1
ATOM 714 C CA . PRO A 1 95 ? 3.500 -2.837 15.741 1.00 54.47 95 PRO A CA 1
ATOM 715 C C . PRO A 1 95 ? 2.043 -3.299 15.924 1.00 54.47 95 PRO A C 1
ATOM 717 O O . PRO A 1 95 ? 1.165 -2.504 16.225 1.00 54.47 95 PRO A O 1
ATOM 720 N N . GLY A 1 96 ? 1.780 -4.596 15.734 1.00 49.47 96 GLY A N 1
ATOM 721 C CA . GLY A 1 96 ? 0.647 -5.270 16.384 1.00 49.47 96 GLY A CA 1
ATOM 722 C C . GLY A 1 96 ? -0.714 -5.373 15.675 1.00 49.47 96 GLY A C 1
ATOM 723 O O . GLY A 1 96 ? -1.683 -5.655 16.372 1.00 49.47 96 GLY A O 1
ATOM 724 N N . GLY A 1 97 ? -0.851 -5.234 14.351 1.00 53.31 97 GLY A N 1
ATOM 725 C CA . GLY A 1 97 ? -2.158 -5.500 13.722 1.00 53.31 97 GLY A CA 1
ATOM 726 C C . GLY A 1 97 ? -2.267 -5.243 12.221 1.00 53.31 97 GLY A C 1
ATOM 727 O O . GLY A 1 97 ? -1.406 -4.595 11.625 1.00 53.31 97 GLY A O 1
ATOM 728 N N . GLU A 1 98 ? -3.336 -5.788 11.628 1.00 52.47 98 GLU A N 1
ATOM 729 C CA . GLU A 1 98 ? -3.794 -5.497 10.264 1.00 52.47 98 GLU A CA 1
ATOM 730 C C . GLU A 1 98 ? -4.187 -4.018 10.129 1.00 52.47 98 GLU A C 1
ATOM 732 O O . GLU A 1 98 ? -4.816 -3.443 11.017 1.00 52.47 98 GLU A O 1
ATOM 737 N N . ILE A 1 99 ? -3.840 -3.396 8.998 1.00 55.84 99 ILE A N 1
ATOM 738 C CA . ILE A 1 99 ? -4.312 -2.046 8.674 1.00 55.84 99 ILE A CA 1
ATOM 739 C C . ILE A 1 99 ? -5.713 -2.183 8.093 1.00 55.84 99 ILE A C 1
ATOM 741 O O . ILE A 1 99 ? -5.891 -2.568 6.937 1.00 55.84 99 ILE A O 1
ATOM 745 N N . VAL A 1 100 ? -6.713 -1.869 8.910 1.00 49.03 100 VAL A N 1
ATOM 746 C CA . VAL A 1 100 ? -8.112 -1.850 8.487 1.00 49.03 100 VAL A CA 1
ATOM 747 C C . VAL A 1 100 ? -8.407 -0.480 7.877 1.00 49.03 100 VAL A C 1
ATOM 749 O O . VAL A 1 100 ? -8.388 0.536 8.574 1.00 49.03 100 VAL A O 1
ATOM 752 N N . ALA A 1 101 ? -8.654 -0.437 6.567 1.00 44.75 101 ALA A N 1
ATOM 753 C CA . ALA A 1 101 ? -9.196 0.756 5.922 1.00 44.75 101 ALA A CA 1
ATOM 754 C C . ALA A 1 101 ? -10.607 1.023 6.478 1.00 44.75 101 ALA A C 1
ATOM 756 O O . ALA A 1 101 ? -11.406 0.094 6.599 1.00 44.75 101 ALA A O 1
ATOM 757 N N . SER A 1 102 ? -10.862 2.270 6.888 1.00 43.72 102 SER A N 1
ATOM 758 C CA . SER A 1 102 ? -12.134 2.695 7.494 1.00 43.72 102 SER A CA 1
ATOM 759 C C . SER A 1 102 ? -13.253 2.847 6.473 1.00 43.72 102 SER A C 1
ATOM 761 O O . SER A 1 102 ? -12.945 3.236 5.325 1.00 43.72 102 SER A O 1
#